Protein 3QH6 (pdb70)

CATH classification: 3.10.129.150

Structure (mmCIF, N/CA/C/O backbone):
data_3QH6
#
_entry.id   3QH6
#
_cell.length_a   51.160
_cell.length_b   64.045
_cell.length_c   46.258
_cell.angle_alpha   90.000
_cell.angle_beta   90.000
_cell.angle_gamma   90.000
#
_symmetry.space_group_name_H-M   'P 21 21 2'
#
loop_
_entity.id
_entity.type
_entity.pdbx_description
1 polymer CT296
2 non-polymer 'TETRAETHYLENE GLYCOL'
3 water water
#
loop_
_atom_site.group_PDB
_atom_site.id
_atom_site.type_symbol
_atom_site.label_atom_id
_atom_site.label_alt_id
_atom_site.label_comp_id
_atom_site.label_asym_id
_atom_site.label_entity_id
_atom_site.label_seq_id
_atom_site.pdbx_PDB_ins_code
_atom_site.Cartn_x
_atom_site.Cartn_y
_atom_site.Cartn_z
_atom_site.occupancy
_atom_site.B_iso_or_equiv
_atom_site.auth_seq_id
_atom_site.auth_comp_id
_atom_site.auth_asym_id
_atom_site.auth_atom_id
_atom_site.pdbx_PDB_model_num
ATOM 1 N N . SER A 1 1 ? -11.253 32.107 3.978 1.00 35.06 -1 SER A N 1
ATOM 2 C CA . SER A 1 1 ? -10.559 31.738 2.700 1.00 28.79 -1 SER A CA 1
ATOM 3 C C . SER A 1 1 ? -9.044 31.688 2.846 1.00 25.85 -1 SER A C 1
ATOM 4 O O . SER A 1 1 ? -8.464 32.209 3.799 1.00 22.08 -1 SER A O 1
ATOM 7 N N . ARG A 1 2 ? -8.400 31.053 1.876 1.00 23.80 0 ARG A N 1
ATOM 8 C CA . ARG A 1 2 ? -6.946 31.010 1.821 1.00 21.08 0 ARG A CA 1
ATOM 9 C C . ARG A 1 2 ? -6.524 31.392 0.424 1.00 23.94 0 ARG A C 1
ATOM 10 O O . ARG A 1 2 ? -7.034 30.826 -0.525 1.00 21.38 0 ARG A O 1
ATOM 18 N N . MET A 1 3 ? -5.592 32.334 0.270 1.00 18.11 1 MET A N 1
ATOM 19 C CA . MET A 1 3 ? -4.988 32.560 -1.055 1.00 20.93 1 MET A CA 1
ATOM 20 C C . MET A 1 3 ? -4.372 31.298 -1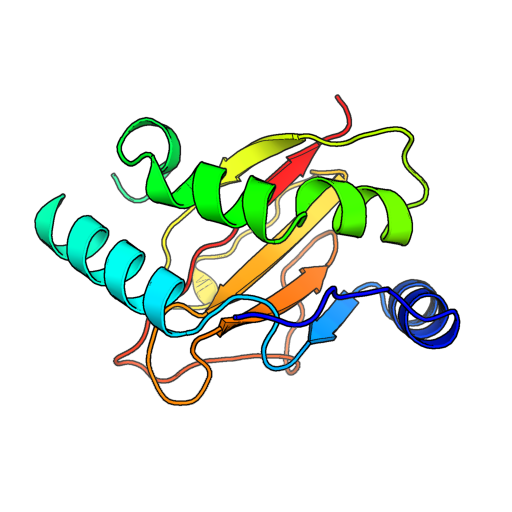.681 1.00 21.26 1 MET A C 1
ATOM 21 O O . MET A 1 3 ? -3.821 30.473 -0.963 1.00 18.63 1 MET A O 1
ATOM 26 N N . ARG A 1 4 ? -4.377 31.187 -3.014 1.00 16.27 2 ARG A N 1
ATOM 27 C CA . ARG A 1 4 ? -3.555 30.122 -3.663 1.00 18.88 2 ARG A CA 1
ATOM 28 C C . ARG A 1 4 ? -2.073 30.417 -3.458 1.00 24.59 2 ARG A C 1
ATOM 29 O O . ARG A 1 4 ? -1.660 31.564 -3.566 1.00 27.45 2 ARG A O 1
ATOM 32 N N . ALA A 1 5 ? -1.283 29.366 -3.202 1.00 18.62 3 ALA A N 1
ATOM 33 C CA . ALA A 1 5 ? 0.161 29.484 -2.979 1.00 19.42 3 ALA A CA 1
ATOM 34 C C . ALA A 1 5 ? 0.907 29.003 -4.238 1.00 25.54 3 ALA A C 1
ATOM 35 O O . ALA A 1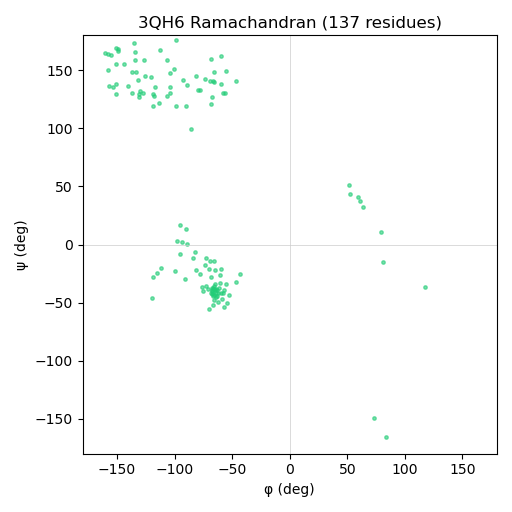 5 ? 0.564 27.979 -4.832 1.00 25.98 3 ALA A O 1
ATOM 37 N N . VAL A 1 6 ? 1.915 29.750 -4.658 1.00 20.26 4 VAL A N 1
ATOM 38 C CA . VAL A 1 6 ? 2.645 29.421 -5.876 1.00 22.59 4 VAL A CA 1
ATOM 39 C C . VAL A 1 6 ? 4.141 29.594 -5.633 1.00 22.61 4 VAL A C 1
ATOM 40 O O . VAL A 1 6 ? 4.560 30.604 -5.089 1.00 19.21 4 VAL A O 1
ATOM 44 N N . LEU A 1 7 ? 4.938 28.590 -5.984 1.00 16.94 5 LEU A N 1
ATOM 45 C CA . LEU A 1 7 ? 6.397 28.719 -5.883 1.00 17.16 5 LEU A CA 1
ATOM 46 C C . LEU A 1 7 ? 6.947 29.760 -6.844 1.00 20.17 5 LEU A C 1
ATOM 47 O O . LEU A 1 7 ? 6.510 29.849 -7.982 1.00 23.84 5 LEU A O 1
ATOM 52 N N . HIS A 1 8 ? 7.924 30.537 -6.387 1.00 21.06 6 HIS A N 1
ATOM 53 C CA . HIS A 1 8 ? 8.612 31.486 -7.258 1.00 21.35 6 HIS A CA 1
ATOM 54 C C . HIS A 1 8 ? 9.964 30.854 -7.668 1.00 22.40 6 HIS A C 1
ATOM 55 O O . HIS A 1 8 ? 10.557 30.062 -6.924 1.00 22.48 6 HIS A O 1
ATOM 62 N N . LEU A 1 9 ? 10.455 31.216 -8.848 1.00 19.61 7 LEU A N 1
ATOM 63 C CA . LEU A 1 9 ? 11.786 30.785 -9.295 1.00 21.00 7 LEU A CA 1
ATOM 64 C C . LEU A 1 9 ? 12.869 30.951 -8.215 1.00 21.94 7 LEU A C 1
ATOM 65 O O . LEU A 1 9 ? 13.805 30.137 -8.100 1.00 21.58 7 LEU A O 1
ATOM 70 N N . GLU A 1 10 ? 12.744 31.957 -7.363 1.00 19.49 8 GLU A N 1
ATOM 71 C CA . GLU A 1 10 ? 13.797 32.160 -6.362 1.00 17.84 8 GLU A CA 1
ATOM 72 C C . GLU A 1 10 ? 13.691 31.188 -5.205 1.00 18.07 8 GLU A C 1
ATOM 73 O O . GLU A 1 10 ? 14.695 30.916 -4.516 1.00 17.50 8 GLU A O 1
ATOM 79 N N . HIS A 1 11 ? 12.475 30.679 -4.961 1.00 20.34 9 HIS A N 1
ATOM 80 C CA . HIS A 1 11 ? 12.300 29.593 -4.008 1.00 18.45 9 HIS A CA 1
ATOM 81 C C . HIS A 1 11 ? 12.983 28.329 -4.565 1.00 21.78 9 HIS A C 1
ATOM 82 O O . HIS A 1 11 ? 13.699 27.616 -3.849 1.00 17.57 9 HIS A O 1
ATOM 89 N N . LYS A 1 12 ? 12.785 28.060 -5.850 1.00 13.79 10 LYS A N 1
ATOM 90 C CA . LYS A 1 12 ? 13.459 26.909 -6.473 1.00 19.37 10 LYS A CA 1
ATOM 91 C C . LYS A 1 12 ? 14.967 27.052 -6.367 1.00 20.84 10 LYS A C 1
ATOM 92 O O . LYS A 1 12 ? 15.704 26.082 -6.056 1.00 19.95 10 LYS A O 1
ATOM 98 N N . ARG A 1 13 ? 15.466 28.263 -6.601 1.00 19.79 11 ARG A N 1
ATOM 99 C CA . ARG A 1 13 ? 16.906 28.492 -6.595 1.00 18.19 11 ARG A CA 1
ATOM 100 C C . ARG A 1 13 ? 17.464 28.318 -5.217 1.00 19.84 11 ARG A C 1
ATOM 101 O O . ARG A 1 13 ? 18.547 27.788 -5.072 1.00 22.15 11 ARG A O 1
ATOM 109 N N . TYR A 1 14 ? 16.723 28.741 -4.194 1.00 18.21 12 TYR A N 1
ATOM 110 C CA . TYR A 1 14 ? 17.204 28.569 -2.821 1.00 18.27 12 TYR A CA 1
ATOM 111 C C . TYR A 1 14 ? 17.307 27.061 -2.510 1.00 20.67 12 TYR A C 1
ATOM 112 O O . TYR A 1 14 ? 18.307 26.599 -1.959 1.00 21.01 12 TYR A O 1
ATOM 121 N N . PHE A 1 15 ? 16.277 26.302 -2.889 1.00 20.52 13 PHE A N 1
ATOM 122 C CA . PHE A 1 15 ? 16.259 24.858 -2.612 1.00 15.73 13 PHE A CA 1
ATOM 123 C C . PHE A 1 15 ? 17.393 24.149 -3.383 1.00 24.00 13 PHE A C 1
ATOM 124 O O . PHE A 1 15 ? 18.076 23.222 -2.868 1.00 18.23 13 PHE A O 1
ATOM 132 N N . GLN A 1 16 ? 17.622 24.591 -4.618 1.00 21.25 14 GLN A N 1
ATOM 133 C CA . GLN A 1 16 ? 18.713 24.035 -5.433 1.00 26.15 14 GLN A CA 1
ATOM 134 C C . GLN A 1 16 ? 20.080 24.299 -4.813 1.00 24.95 14 GLN A C 1
ATOM 135 O O . GLN A 1 16 ? 20.990 23.456 -4.843 1.00 23.00 14 GLN A O 1
ATOM 141 N N . ASN A 1 17 ? 20.233 25.493 -4.251 1.00 24.26 15 ASN A N 1
ATOM 142 C CA . ASN A 1 17 ? 21.512 25.911 -3.731 1.00 23.59 15 ASN A CA 1
ATOM 143 C C . ASN A 1 17 ? 21.837 25.260 -2.399 1.00 22.03 15 ASN A C 1
ATOM 144 O O . ASN A 1 17 ? 22.985 24.888 -2.158 1.00 26.42 15 ASN A O 1
ATOM 149 N N . HIS A 1 18 ? 20.826 25.075 -1.558 1.00 20.07 16 HIS A N 1
ATOM 150 C CA . HIS A 1 18 ? 21.009 24.642 -0.168 1.00 23.68 16 HIS A CA 1
ATOM 151 C C . HIS A 1 18 ? 20.500 23.242 0.139 1.00 22.68 16 HIS A C 1
ATOM 152 O O . HIS A 1 18 ? 20.934 22.638 1.124 1.00 25.37 16 HIS A O 1
ATOM 159 N N . GLY A 1 19 ? 19.604 22.717 -0.692 1.00 18.92 17 GLY A N 1
ATOM 160 C CA . GLY A 1 19 ? 18.933 21.443 -0.410 1.00 17.42 17 GLY A CA 1
ATOM 161 C C . GLY A 1 19 ? 17.770 21.471 0.589 1.00 21.24 17 GLY A C 1
ATOM 162 O O . GLY A 1 19 ? 17.279 20.441 1.017 1.00 23.66 17 GLY A O 1
ATOM 163 N N . HIS A 1 20 ? 17.306 22.667 0.966 1.00 15.73 18 HIS A N 1
ATOM 164 C CA . HIS A 1 20 ? 16.142 22.764 1.798 1.00 12.30 18 HIS A CA 1
ATOM 165 C C . HIS A 1 20 ? 15.599 24.166 1.567 1.00 10.68 18 HIS A C 1
ATOM 166 O O . HIS A 1 20 ? 16.315 25.038 1.048 1.00 18.16 18 HIS A O 1
ATOM 173 N N . ILE A 1 21 ? 14.372 24.362 1.972 1.00 13.91 19 ILE A N 1
ATOM 174 C CA . ILE A 1 21 ? 13.813 25.728 2.026 1.00 15.21 19 ILE A CA 1
ATOM 175 C C . ILE A 1 21 ? 12.728 25.758 3.082 1.00 18.32 19 ILE A C 1
ATOM 176 O O . ILE A 1 21 ? 11.873 24.854 3.162 1.00 20.76 19 ILE A O 1
ATOM 181 N N . LEU A 1 22 ? 12.748 26.806 3.896 1.00 19.61 20 LEU A N 1
ATOM 182 C CA . LEU A 1 22 ? 11.793 26.979 4.989 1.00 16.62 20 LEU A CA 1
ATOM 183 C C . LEU A 1 22 ? 10.746 28.010 4.622 1.00 17.54 20 LEU A C 1
ATOM 184 O O . LEU A 1 22 ? 11.112 29.109 4.203 1.00 23.18 20 LEU A O 1
ATOM 189 N N . PHE A 1 23 ? 9.459 27.686 4.795 1.00 18.90 21 PHE A N 1
ATOM 190 C CA . PHE A 1 23 ? 8.358 28.632 4.492 1.00 17.34 21 PHE A CA 1
ATOM 191 C C . PHE A 1 23 ? 7.551 28.952 5.723 1.00 28.56 21 PHE A C 1
ATOM 192 O O . PHE A 1 23 ? 7.056 28.044 6.399 1.00 22.92 21 PHE A O 1
ATOM 200 N N . GLU A 1 24 ? 7.354 30.242 5.983 1.00 20.55 22 GLU A N 1
ATOM 201 C CA . GLU A 1 24 ? 6.367 30.670 6.959 1.00 24.38 22 GLU A CA 1
ATOM 202 C C . GLU A 1 24 ? 4.971 30.487 6.381 1.00 29.15 22 GLU A C 1
ATOM 203 O O . GLU A 1 24 ? 4.752 30.746 5.200 1.00 30.22 22 GLU A O 1
ATOM 209 N N . GLY A 1 25 ? 4.035 30.070 7.224 1.00 27.24 23 GLY A N 1
ATOM 210 C CA . GLY A 1 25 ? 2.632 29.941 6.836 1.00 34.58 23 GLY A CA 1
ATOM 211 C C . GLY A 1 25 ? 2.375 28.980 5.682 1.00 27.49 23 GLY A C 1
ATOM 212 O O . GLY A 1 25 ? 1.559 29.246 4.802 1.00 28.99 23 GLY A O 1
ATOM 213 N N . LEU A 1 26 ? 3.071 27.853 5.679 1.00 25.66 24 LEU A N 1
ATOM 214 C CA . LEU A 1 26 ? 2.918 26.865 4.616 1.00 31.18 24 LEU A CA 1
ATOM 215 C C . LEU A 1 26 ? 1.527 26.228 4.661 1.00 38.05 24 LEU A C 1
ATOM 216 O O . LEU A 1 26 ? 0.894 26.032 3.628 1.00 41.01 24 LEU A O 1
ATOM 221 N N . ALA A 1 27 ? 1.064 25.913 5.869 1.00 25.76 25 ALA A N 1
ATOM 222 C CA . ALA A 1 27 ? -0.207 25.235 6.078 1.00 20.64 25 ALA A CA 1
ATOM 223 C C . ALA A 1 27 ? -1.046 26.064 7.056 1.00 28.59 25 ALA A C 1
ATOM 224 O O . ALA A 1 27 ? -0.476 26.678 7.959 1.00 29.61 25 ALA A O 1
ATOM 226 N N . PRO A 1 28 ? -2.389 26.086 6.876 1.00 28.43 26 PRO A N 1
ATOM 227 C CA . PRO A 1 28 ? -3.267 26.872 7.751 1.00 37.95 26 PRO A CA 1
ATOM 228 C C . PRO A 1 28 ? -3.080 26.470 9.198 1.00 36.64 26 PRO A C 1
ATOM 229 O O . PRO A 1 28 ? -3.112 25.287 9.518 1.00 31.61 26 PRO A O 1
ATOM 233 N N . VAL A 1 29 ? -2.893 27.452 10.063 1.00 37.39 27 VAL A N 1
ATOM 234 C CA . VAL A 1 29 ? -2.605 27.182 11.465 1.00 37.31 27 VAL A CA 1
ATOM 235 C C . VAL A 1 29 ? -3.717 26.402 12.167 1.00 39.63 27 VAL A C 1
ATOM 236 O O . VAL A 1 29 ? -3.438 25.604 13.058 1.00 43.60 27 VAL A O 1
ATOM 240 N N . SER A 1 30 ? -4.975 26.624 11.767 1.00 40.76 28 SER A N 1
ATOM 241 C CA . SER A 1 30 ? -6.119 25.950 12.385 1.00 34.95 28 SER A CA 1
ATOM 242 C C . SER A 1 30 ? -6.186 24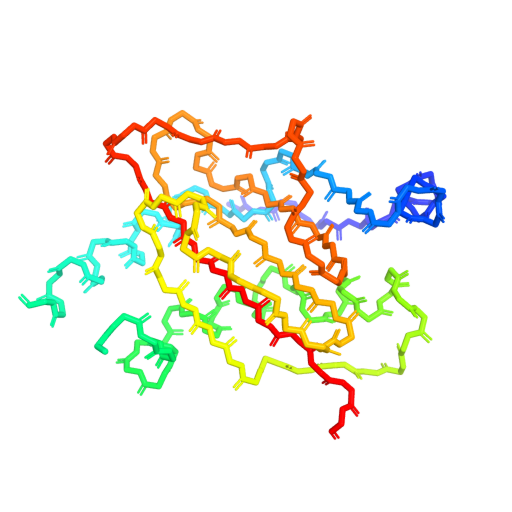.471 12.022 1.00 37.56 28 SER A C 1
ATOM 243 O O . SER A 1 30 ? -6.541 23.636 12.847 1.00 35.31 28 SER A O 1
ATOM 246 N N . ASP A 1 31 ? -5.849 24.147 10.780 1.00 39.56 29 ASP A N 1
ATOM 247 C CA . ASP A 1 31 ? -5.719 22.753 10.376 1.00 31.87 29 ASP A CA 1
ATOM 248 C C . ASP A 1 31 ? -4.589 22.043 11.127 1.00 28.03 29 ASP A C 1
ATOM 249 O O . ASP A 1 31 ? -4.728 20.873 11.474 1.00 28.42 29 ASP A O 1
ATOM 254 N N . CYS A 1 32 ? -3.482 22.733 11.371 1.00 22.78 30 CYS A N 1
ATOM 255 C CA . CYS A 1 32 ? -2.392 22.107 12.140 1.00 32.15 30 CYS A CA 1
ATOM 256 C C . CYS A 1 32 ? -2.763 21.802 13.593 1.00 32.80 30 CYS A C 1
ATOM 257 O O . CYS A 1 32 ? -2.513 20.704 14.068 1.00 26.79 30 CYS A O 1
ATOM 260 N N . LYS A 1 33 ? -3.345 22.765 14.302 1.00 33.68 31 LYS A N 1
ATOM 261 C CA . LYS A 1 33 ? -3.780 22.544 15.691 1.00 35.87 31 LYS A CA 1
ATOM 262 C C . LYS A 1 33 ? -4.852 21.455 15.824 1.00 29.31 31 LYS A C 1
ATOM 263 O O . LYS A 1 33 ? -4.855 20.695 16.797 1.00 38.16 31 LYS A O 1
ATOM 269 N N . GLN A 1 34 ? -5.776 21.390 14.868 1.00 30.78 32 GLN A N 1
ATOM 270 C CA . GLN A 1 34 ? -6.800 20.356 14.887 1.00 37.33 32 GLN A CA 1
ATOM 271 C C . GLN A 1 34 ? -6.150 18.977 14.777 1.00 33.25 32 GLN A C 1
ATOM 272 O O . GLN A 1 34 ? -6.435 18.095 15.570 1.00 37.62 32 GLN A O 1
ATOM 274 N N . LEU A 1 35 ? -5.258 18.801 13.805 1.00 38.76 33 LEU A N 1
ATOM 275 C CA . LEU A 1 35 ? -4.480 17.560 13.676 1.00 27.98 33 LEU A CA 1
ATOM 276 C C . LEU A 1 35 ? -3.734 17.210 14.980 1.00 30.26 33 LEU A C 1
ATOM 277 O O . LEU A 1 35 ? -3.820 16.093 15.471 1.00 29.65 33 LEU A O 1
ATOM 282 N N . GLU A 1 36 ? -3.008 18.171 15.544 1.00 28.09 34 GLU A N 1
ATOM 283 C CA . GLU A 1 36 ? -2.298 17.930 16.783 1.00 25.75 34 GLU A CA 1
ATOM 284 C C . GLU A 1 36 ? -3.229 17.468 17.929 1.00 35.85 34 GLU A C 1
ATOM 285 O O . GLU A 1 36 ? -2.853 16.602 18.737 1.00 32.41 34 GLU A O 1
ATOM 291 N N . ALA A 1 37 ? -4.422 18.045 18.012 1.00 38.16 35 ALA A N 1
ATOM 292 C CA . ALA A 1 37 ? -5.351 17.687 19.085 1.00 38.82 35 ALA A CA 1
ATOM 293 C C . ALA A 1 37 ? -5.834 16.249 18.900 1.00 32.82 35 ALA A C 1
ATOM 294 O O . ALA A 1 37 ? -5.938 15.502 19.864 1.00 30.34 35 ALA A O 1
ATOM 296 N N . GLU A 1 38 ? -6.085 15.846 17.657 1.00 33.85 36 GLU A N 1
ATOM 297 C CA . GLU A 1 38 ? -6.463 14.465 17.363 1.00 36.00 36 GLU A CA 1
ATOM 298 C C . GLU A 1 38 ? -5.330 13.489 17.644 1.00 39.86 36 GLU A C 1
ATOM 299 O O . GLU A 1 38 ? -5.580 12.375 18.108 1.00 33.11 36 GLU A O 1
ATOM 305 N N . LEU A 1 39 ? -4.087 13.886 17.356 1.00 31.34 37 LEU A N 1
ATOM 306 C CA . LEU A 1 39 ? -2.946 13.028 17.654 1.00 31.67 37 LEU A CA 1
ATOM 307 C C . LEU A 1 39 ? -2.806 12.857 19.173 1.00 28.85 37 LEU A C 1
ATOM 308 O O . LEU A 1 39 ? -2.477 11.778 19.648 1.00 30.12 37 LEU A O 1
ATOM 313 N N . LYS A 1 40 ? -3.047 13.909 19.943 1.00 29.90 38 LYS A N 1
ATOM 314 C CA . LYS A 1 40 ? -2.916 13.771 21.389 1.00 36.10 38 LYS A CA 1
ATOM 315 C C . LYS A 1 40 ? -3.980 12.799 21.923 1.00 39.40 38 LYS A C 1
ATOM 316 O O . LYS A 1 40 ? -3.702 12.007 22.819 1.00 42.36 38 LYS A O 1
ATOM 322 N N . LEU A 1 41 ? -5.169 12.820 21.329 1.00 43.27 39 LEU A N 1
ATOM 323 C CA . LEU A 1 41 ? -6.249 11.893 21.720 1.00 53.79 39 LEU A CA 1
ATOM 324 C C . LEU A 1 41 ? -5.899 10.453 21.372 1.00 54.09 39 LEU A C 1
ATOM 325 O O . LEU A 1 41 ? -5.989 9.555 22.210 1.00 50.52 39 LEU A O 1
ATOM 330 N N . PHE A 1 42 ? -5.521 10.249 20.114 1.00 45.34 40 PHE A N 1
ATOM 331 C CA . PHE A 1 42 ? -5.071 8.952 19.616 1.00 47.57 40 PHE A CA 1
ATOM 332 C C . PHE A 1 42 ? -4.112 8.246 20.590 1.00 58.81 40 PHE A C 1
ATOM 333 O O . PHE A 1 42 ? -4.028 7.021 20.590 1.00 68.75 40 PHE A O 1
ATOM 341 N N . LEU A 1 43 ? -3.407 9.000 21.430 1.00 65.81 41 LEU A N 1
ATOM 342 C CA . LEU A 1 43 ? -2.600 8.380 22.478 1.00 71.00 41 LEU A CA 1
ATOM 343 C C . LEU A 1 43 ? -3.472 7.722 23.541 1.00 77.19 41 LEU A C 1
ATOM 344 O O . LEU A 1 43 ? -3.715 8.296 24.599 1.00 84.36 41 LEU A O 1
ATOM 349 N N . TRP A 1 57 ? 3.982 3.778 17.169 1.00 33.03 55 TRP A N 1
ATOM 350 C CA . TRP A 1 57 ? 2.739 4.404 17.637 1.00 50.69 55 TRP A CA 1
ATOM 351 C C . TRP A 1 57 ? 2.611 5.841 17.136 1.00 48.46 55 TRP A C 1
ATOM 352 O O . TRP A 1 57 ? 1.508 6.313 16.813 1.00 42.84 55 TRP A O 1
ATOM 354 N N . ARG A 1 58 ? 3.749 6.532 17.079 1.00 32.04 56 ARG A N 1
ATOM 355 C CA . ARG A 1 58 ? 3.836 7.858 16.473 1.00 33.56 56 ARG A CA 1
ATOM 356 C C . ARG A 1 58 ? 4.258 7.777 14.998 1.00 33.30 56 ARG A C 1
ATOM 357 O O . ARG A 1 58 ? 4.416 8.795 14.344 1.00 30.81 56 ARG A O 1
ATOM 365 N N . GLU A 1 59 ? 4.439 6.562 14.486 1.00 25.60 57 GLU A N 1
ATOM 366 C CA . GLU A 1 59 ? 4.803 6.343 13.084 1.00 27.96 57 GLU A CA 1
ATOM 367 C C . GLU A 1 59 ? 3.572 6.140 12.187 1.00 25.90 57 GLU A C 1
ATOM 368 O O . GLU A 1 59 ? 2.609 5.486 12.573 1.00 25.51 57 GLU A O 1
ATOM 374 N N . ASN A 1 60 ? 3.628 6.700 10.984 1.00 22.01 58 ASN A N 1
ATOM 375 C CA . ASN A 1 60 ? 2.580 6.542 9.983 1.00 26.33 58 ASN A CA 1
ATOM 376 C C . ASN A 1 60 ? 1.214 6.875 10.554 1.00 30.41 58 ASN A C 1
ATOM 377 O O . ASN A 1 60 ? 0.257 6.102 10.438 1.00 27.03 58 ASN A O 1
ATOM 382 N N . VAL A 1 61 ? 1.114 8.041 11.173 1.00 22.09 59 VAL A N 1
ATOM 383 C CA . VAL A 1 61 ? -0.182 8.453 11.729 1.00 24.88 59 VAL A CA 1
ATOM 384 C C . VAL A 1 61 ? -1.221 8.784 10.641 1.00 29.21 59 VAL A C 1
ATOM 385 O O . VAL A 1 61 ? -2.409 8.852 10.935 1.00 24.71 59 VAL A O 1
ATOM 389 N N . HIS A 1 62 ? -0.797 8.947 9.385 1.00 26.45 60 HIS A N 1
ATOM 390 C CA . HIS A 1 62 ? -1.774 9.121 8.315 1.00 22.24 60 HIS A CA 1
ATOM 391 C C . HIS A 1 62 ? -2.640 7.884 8.126 1.00 26.42 60 HIS A C 1
ATOM 392 O O . HIS A 1 62 ? -3.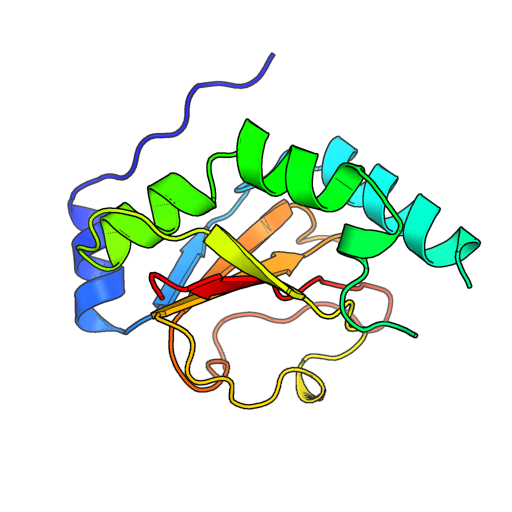736 7.981 7.568 1.00 27.88 60 HIS A O 1
ATOM 399 N N . ARG A 1 63 ? -2.176 6.713 8.562 1.00 21.17 61 ARG A N 1
ATOM 400 C CA . ARG A 1 63 ? -3.025 5.515 8.440 1.00 19.23 61 ARG A CA 1
ATOM 401 C C . ARG A 1 63 ? -4.181 5.553 9.450 1.00 28.30 61 ARG A C 1
ATOM 402 O O . ARG A 1 63 ? -5.133 4.765 9.371 1.00 31.47 61 ARG A O 1
ATOM 410 N N . THR A 1 64 ? -4.111 6.482 10.399 1.00 25.32 62 THR A N 1
ATOM 411 C CA . THR A 1 64 ? -5.117 6.500 11.465 1.00 26.73 62 THR A CA 1
ATOM 412 C C . THR A 1 64 ? -5.991 7.732 11.476 1.00 29.02 62 THR A C 1
ATOM 413 O O . THR A 1 64 ? -7.121 7.693 11.983 1.00 26.96 62 THR A O 1
ATOM 417 N N . LEU A 1 65 ? -5.488 8.822 10.919 1.00 25.05 63 LEU A N 1
ATOM 418 C CA . LEU A 1 65 ? -6.220 10.098 10.926 1.00 28.57 63 LEU A CA 1
ATOM 419 C C . LEU A 1 65 ? -6.262 10.694 9.522 1.00 27.94 63 LEU A C 1
ATOM 420 O O . LEU A 1 65 ? -5.212 10.841 8.890 1.00 26.67 63 LEU A O 1
ATOM 425 N N . PRO A 1 66 ? -7.453 11.126 9.055 1.00 19.71 64 PRO A N 1
ATOM 426 C CA . PRO A 1 66 ? -7.544 11.627 7.688 1.00 25.03 64 PRO A CA 1
ATOM 427 C C . PRO A 1 66 ? -6.897 13.006 7.549 1.00 24.84 64 PRO A C 1
ATOM 428 O O . PRO A 1 66 ? -6.561 13.409 6.432 1.00 22.30 64 PRO A O 1
ATOM 432 N N . GLY A 1 67 ? -6.684 13.695 8.668 1.00 22.16 65 GLY A N 1
ATOM 433 C CA . GLY A 1 67 ? -6.145 15.048 8.647 1.00 25.97 65 GLY A CA 1
ATOM 434 C C . GLY A 1 67 ? -4.763 15.150 8.017 1.00 21.32 65 GLY A C 1
ATOM 435 O O . GLY A 1 67 ? -4.419 16.206 7.489 1.00 21.36 65 GLY A O 1
ATOM 436 N N . VAL A 1 68 ? -3.982 14.072 8.042 1.00 22.40 66 VAL A N 1
ATOM 437 C CA . VAL A 1 68 ? -2.643 14.145 7.472 1.00 30.80 66 VAL A CA 1
ATOM 438 C C . VAL A 1 68 ? -2.739 14.251 5.975 1.00 24.70 66 VAL A C 1
ATOM 439 O O . VAL A 1 68 ? -2.215 15.173 5.401 1.00 19.96 66 VAL A O 1
ATOM 443 N N . GLN A 1 69 ? -3.423 13.316 5.320 1.00 20.93 67 GLN A N 1
ATOM 444 C CA . GLN A 1 69 ? -3.457 13.397 3.869 1.00 20.09 67 GLN A CA 1
ATOM 445 C C . GLN A 1 69 ? -4.259 14.608 3.468 1.00 18.44 67 GLN A C 1
ATOM 446 O O . GLN A 1 69 ? -4.077 15.113 2.398 1.00 19.53 67 GLN A O 1
ATOM 452 N N . MET A 1 70 ? -5.209 15.031 4.291 1.00 16.61 68 MET A N 1
ATOM 453 C CA . MET A 1 70 ? -6.019 16.211 3.922 1.00 17.02 68 MET A CA 1
ATOM 454 C C . MET A 1 70 ? -5.144 17.453 3.851 1.00 22.87 68 MET A C 1
ATOM 455 O O . MET A 1 70 ? -5.274 18.254 2.936 1.00 24.39 68 MET A O 1
ATOM 460 N N . ILE A 1 71 ? -4.231 17.590 4.804 1.00 23.11 69 ILE A N 1
ATOM 461 C CA . ILE A 1 71 ? -3.283 18.708 4.758 1.00 15.08 69 ILE A CA 1
ATOM 462 C C . ILE A 1 71 ? -2.359 18.559 3.554 1.00 16.43 69 ILE A C 1
ATOM 463 O O . ILE A 1 71 ? -2.092 19.518 2.844 1.00 18.87 69 ILE A O 1
ATOM 468 N N . VAL A 1 72 ? -1.872 17.346 3.320 1.00 16.30 70 VAL A N 1
ATOM 469 C CA . VAL A 1 72 ? -0.933 17.126 2.205 1.00 17.04 70 VAL A CA 1
ATOM 470 C C . VAL A 1 72 ? -1.618 17.544 0.909 1.00 20.17 70 VAL A C 1
ATOM 471 O O . VAL A 1 72 ? -1.064 18.285 0.089 1.00 18.01 70 VAL A O 1
ATOM 475 N N . LYS A 1 73 ? -2.852 17.090 0.737 1.00 18.16 71 LYS A N 1
ATOM 476 C CA . LYS A 1 73 ? -3.572 17.325 -0.516 1.00 17.25 71 LYS A CA 1
ATOM 477 C C . LYS A 1 73 ? -4.098 18.760 -0.663 1.00 20.81 71 LYS A C 1
ATOM 478 O O . LYS A 1 73 ? -4.086 19.315 -1.752 1.00 17.63 71 LYS A O 1
ATOM 484 N N . ARG A 1 74 ? -4.610 19.331 0.410 1.00 17.55 72 ARG A N 1
ATOM 485 C CA . ARG A 1 74 ? -5.246 20.640 0.295 1.00 16.62 72 ARG A CA 1
ATOM 486 C C . ARG A 1 74 ? -4.219 21.749 0.309 1.00 23.16 72 ARG A C 1
ATOM 487 O O . ARG A 1 74 ? -4.499 22.854 -0.154 1.00 20.51 72 ARG A O 1
ATOM 495 N N . VAL A 1 75 ? -3.037 21.472 0.843 1.00 15.31 73 VAL A N 1
ATOM 496 C CA . VAL A 1 75 ? -1.952 22.465 0.774 1.00 21.57 73 VAL A CA 1
ATOM 497 C C . VAL A 1 75 ? -1.059 22.162 -0.441 1.00 27.39 73 VAL A C 1
ATOM 498 O O . VAL A 1 75 ? -0.208 22.958 -0.795 1.00 25.09 73 VAL A O 1
ATOM 502 N N . ARG A 1 76 ? -1.301 21.020 -1.094 1.00 16.36 74 ARG A N 1
ATOM 503 C CA . ARG A 1 76 ? -0.555 20.596 -2.298 1.00 22.92 74 ARG A CA 1
ATOM 504 C C . ARG A 1 76 ? 0.927 20.349 -2.025 1.00 26.91 74 ARG A C 1
ATOM 505 O O . ARG A 1 76 ? 1.773 20.551 -2.906 1.00 19.11 74 ARG A O 1
ATOM 513 N N . LEU A 1 77 ? 1.233 19.894 -0.815 1.00 19.43 75 LEU A N 1
ATOM 514 C CA . LEU A 1 77 ? 2.597 19.542 -0.443 1.00 15.83 75 LEU A CA 1
ATOM 515 C C . LEU A 1 77 ? 3.215 18.513 -1.385 1.00 21.21 75 LEU A C 1
ATOM 516 O O . LEU A 1 77 ? 4.414 18.564 -1.633 1.00 23.08 75 LEU A O 1
ATOM 521 N N . ASP A 1 78 ? 2.422 17.578 -1.912 1.00 17.16 76 ASP A N 1
ATOM 522 C CA . ASP A 1 78 ? 2.956 16.605 -2.878 1.00 23.24 76 ASP A CA 1
ATOM 523 C C . ASP A 1 78 ? 3.364 17.258 -4.195 1.00 29.16 76 ASP A C 1
ATOM 524 O O . ASP A 1 78 ? 4.412 16.919 -4.766 1.00 22.85 76 ASP A O 1
ATOM 529 N N . HIS A 1 79 ? 2.548 18.191 -4.678 1.00 20.08 77 HIS A N 1
ATOM 530 C CA . HIS A 1 79 ? 2.854 18.861 -5.933 1.00 19.42 77 HIS A CA 1
ATOM 531 C C . HIS A 1 79 ? 4.015 19.840 -5.732 1.00 21.43 77 HIS A C 1
ATOM 532 O O . HIS A 1 79 ? 4.867 19.970 -6.598 1.00 20.39 77 HIS A O 1
ATOM 539 N N . LEU A 1 80 ? 4.081 20.488 -4.572 1.00 17.14 78 LEU A N 1
ATOM 540 C CA . LEU A 1 80 ? 5.179 21.430 -4.296 1.00 15.49 78 LEU A CA 1
ATOM 541 C C . LEU A 1 80 ? 6.515 20.713 -4.157 1.00 20.92 78 LEU A C 1
ATOM 542 O O . LEU A 1 80 ? 7.546 21.168 -4.678 1.00 21.78 78 LEU A O 1
ATOM 547 N N . ALA A 1 81 ? 6.495 19.577 -3.473 1.00 14.83 79 ALA A N 1
ATOM 548 C CA . ALA A 1 81 ? 7.708 18.746 -3.337 1.00 18.94 79 ALA A CA 1
ATOM 549 C C . ALA A 1 81 ? 8.194 18.249 -4.700 1.00 27.24 79 ALA A C 1
ATOM 550 O O . ALA A 1 81 ? 9.399 18.255 -4.987 1.00 21.43 79 ALA A O 1
ATOM 552 N N . ALA A 1 82 ? 7.269 17.838 -5.562 1.00 21.14 80 ALA A N 1
ATOM 553 C CA . ALA A 1 82 ? 7.665 17.311 -6.861 1.00 21.07 80 ALA A CA 1
ATOM 554 C C . ALA A 1 82 ? 8.266 18.442 -7.670 1.00 23.07 80 ALA A C 1
ATOM 555 O O . ALA A 1 82 ? 9.244 18.259 -8.386 1.00 23.57 80 ALA A O 1
ATOM 557 N N . GLU A 1 83 ? 7.671 19.632 -7.564 1.00 19.44 81 GLU A N 1
ATOM 558 C CA . GLU A 1 83 ? 8.171 20.791 -8.317 1.00 23.96 81 GLU A CA 1
ATOM 559 C C . GLU A 1 83 ? 9.610 21.193 -7.916 1.00 26.72 81 GLU A C 1
ATOM 560 O O . GLU A 1 83 ? 10.456 21.464 -8.766 1.00 22.86 81 GLU A O 1
ATOM 566 N N . LEU A 1 84 ? 9.870 21.219 -6.617 1.00 16.69 82 LEU A N 1
ATOM 567 C CA . LEU A 1 84 ? 11.185 21.560 -6.077 1.00 15.60 82 LEU A CA 1
ATOM 568 C C . LEU A 1 84 ? 12.253 20.541 -6.472 1.00 23.75 82 LEU A C 1
ATOM 569 O O . LEU A 1 84 ? 13.410 20.912 -6.683 1.00 18.15 82 LEU A O 1
ATOM 574 N N . THR A 1 85 ? 11.846 19.268 -6.567 1.00 20.23 83 THR A N 1
ATOM 575 C CA . THR A 1 85 ? 12.783 18.181 -6.829 1.00 17.92 83 THR A CA 1
ATOM 576 C C . THR A 1 85 ? 12.838 17.775 -8.303 1.00 24.21 83 THR A C 1
ATOM 577 O O . THR A 1 85 ? 13.601 16.874 -8.665 1.00 19.72 83 THR A O 1
ATOM 581 N N . HIS A 1 86 ? 12.095 18.481 -9.149 1.00 22.00 84 HIS A N 1
ATOM 582 C CA . HIS A 1 86 ? 11.981 18.113 -10.577 1.00 25.29 84 HIS A CA 1
ATOM 583 C C . HIS A 1 86 ? 11.577 16.667 -10.817 1.00 31.11 84 HIS A C 1
ATOM 584 O O . HIS A 1 86 ? 12.108 16.002 -11.703 1.00 35.39 84 HIS A O 1
ATOM 591 N N . ARG A 1 87 ? 10.600 16.201 -10.048 1.00 26.63 85 ARG A N 1
ATOM 592 C CA . ARG A 1 87 ? 10.021 14.878 -10.203 1.00 21.70 85 ARG A CA 1
ATOM 593 C C . ARG A 1 87 ? 8.658 15.005 -10.869 1.00 28.08 85 ARG A C 1
ATOM 594 O O . ARG A 1 87 ? 7.979 16.010 -10.666 1.00 26.34 85 ARG A O 1
ATOM 602 N N . SER A 1 88 ? 8.266 14.007 -11.663 1.00 32.66 86 SER A N 1
ATOM 603 C CA . SER A 1 88 ? 6.940 13.976 -12.283 1.00 32.54 86 SER A CA 1
ATOM 604 C C . SER A 1 88 ? 5.892 14.063 -11.205 1.00 25.98 86 SER A C 1
ATOM 605 O O . SER A 1 88 ? 4.983 14.893 -11.256 1.00 36.29 86 SER A O 1
ATOM 608 N N . ARG A 1 89 ? 6.008 13.162 -10.244 1.00 30.74 87 ARG A N 1
ATOM 609 C CA . ARG A 1 89 ? 5.049 13.098 -9.160 1.00 22.41 87 ARG A CA 1
ATOM 610 C C . ARG A 1 89 ? 5.673 12.395 -7.978 1.00 29.87 87 ARG A C 1
ATOM 611 O O . ARG A 1 89 ? 6.560 11.565 -8.130 1.00 26.79 87 ARG A O 1
ATOM 614 N N . VAL A 1 90 ? 5.220 12.770 -6.794 1.00 24.16 88 VAL A N 1
ATOM 615 C CA . VAL A 1 90 ? 5.593 12.086 -5.582 1.00 23.70 88 VAL A CA 1
ATOM 616 C C . VAL A 1 90 ? 4.318 11.878 -4.779 1.00 25.06 88 VAL A C 1
ATOM 617 O O . VAL A 1 90 ? 3.267 12.504 -5.070 1.00 25.10 88 VAL A O 1
ATOM 621 N N . ALA A 1 91 ? 4.388 11.011 -3.775 1.00 19.73 89 ALA A N 1
ATOM 622 C CA . ALA A 1 91 ? 3.238 10.739 -2.898 1.00 21.24 89 ALA A CA 1
ATOM 623 C C . ALA A 1 91 ? 3.726 10.498 -1.486 1.00 20.46 89 ALA A C 1
ATOM 624 O O . ALA A 1 91 ? 4.855 10.104 -1.292 1.00 19.31 89 ALA A O 1
ATOM 626 N N . LEU A 1 92 ? 2.875 10.739 -0.497 1.00 19.38 90 LEU A N 1
ATOM 627 C CA . LEU A 1 92 ? 3.226 10.474 0.891 1.00 16.43 90 LEU A CA 1
ATOM 628 C C . LEU A 1 92 ? 3.373 8.973 1.105 1.00 22.97 90 LEU A C 1
ATOM 629 O O . LEU A 1 92 ? 2.454 8.225 0.786 1.00 22.45 90 LEU A O 1
ATOM 634 N N . VAL A 1 93 ? 4.513 8.530 1.649 1.00 19.99 91 VAL A N 1
ATOM 635 C CA . VAL A 1 93 ? 4.764 7.100 1.872 1.00 18.19 91 VAL A CA 1
ATOM 636 C C . VAL A 1 93 ? 4.977 6.779 3.360 1.00 17.73 91 VAL A C 1
ATOM 637 O O . VAL A 1 93 ? 4.712 5.662 3.798 1.00 19.98 91 VAL A O 1
ATOM 641 N N . ARG A 1 94 ? 5.464 7.743 4.134 1.00 15.21 92 ARG A N 1
ATOM 642 C CA . ARG A 1 94 ? 5.733 7.500 5.555 1.00 15.08 92 ARG A CA 1
ATOM 643 C C . ARG A 1 94 ? 5.564 8.796 6.301 1.00 16.43 92 ARG A C 1
ATOM 644 O O . ARG A 1 94 ? 5.719 9.866 5.710 1.00 17.05 92 ARG A O 1
ATOM 652 N N . ASP A 1 95 ? 5.267 8.731 7.597 1.00 16.63 93 ASP A N 1
ATOM 653 C CA . ASP A 1 95 ? 5.298 9.953 8.393 1.00 16.61 93 ASP A CA 1
ATOM 654 C C . ASP A 1 95 ? 5.691 9.661 9.851 1.00 19.33 93 ASP A C 1
ATOM 655 O O . ASP A 1 95 ? 5.761 8.512 10.263 1.00 19.72 93 ASP A O 1
ATOM 660 N N . LEU A 1 96 ? 5.992 10.693 10.622 1.00 19.00 94 LEU A N 1
ATOM 661 C CA . LEU A 1 96 ? 6.317 10.478 12.031 1.00 19.50 94 LEU A CA 1
ATOM 662 C C . LEU A 1 96 ? 5.917 11.725 12.782 1.00 19.06 94 LEU A C 1
ATOM 663 O O . LEU A 1 96 ? 6.300 12.831 12.408 1.00 22.01 94 LEU A O 1
ATOM 668 N N . TRP A 1 97 ? 5.162 11.562 13.852 1.00 19.47 95 TRP A N 1
ATOM 669 C CA . TRP A 1 97 ? 4.802 12.704 14.678 1.00 19.68 95 TRP A CA 1
ATOM 670 C C . TRP A 1 97 ? 5.871 12.846 15.749 1.00 23.99 95 TRP A C 1
ATOM 671 O O . TRP A 1 97 ? 6.080 11.931 16.524 1.00 27.38 95 TRP A O 1
ATOM 682 N N . VAL A 1 98 ? 6.571 13.974 15.790 1.00 26.40 96 VAL A N 1
ATOM 683 C CA . VAL A 1 98 ? 7.752 14.078 16.663 1.00 23.54 96 VAL A CA 1
ATOM 684 C C . VAL A 1 98 ? 7.584 15.215 17.678 1.00 33.53 96 VAL A C 1
ATOM 685 O O . VAL A 1 98 ? 6.977 16.251 17.376 1.00 28.34 96 VAL A O 1
ATOM 689 N N . GLN A 1 99 ? 8.108 14.996 18.881 1.00 32.00 97 GLN A N 1
ATOM 690 C CA . GLN A 1 99 ? 8.178 16.029 19.913 1.00 25.09 97 GLN A CA 1
ATOM 691 C C . GLN A 1 99 ? 9.516 16.816 19.832 1.00 35.59 97 GLN A C 1
ATOM 692 O O . GLN A 1 99 ? 9.578 17.993 20.179 1.00 42.14 97 GLN A O 1
ATOM 698 N N . LYS A 1 100 ? 10.573 16.164 19.366 1.00 34.02 98 LYS A N 1
ATOM 699 C CA . LYS A 1 100 ? 11.932 16.741 19.367 1.00 33.96 98 LYS A CA 1
ATOM 700 C C . LYS A 1 100 ? 12.594 16.526 18.005 1.00 29.72 98 LYS A C 1
ATOM 701 O O . LYS A 1 100 ? 12.355 15.502 17.356 1.00 30.41 98 LYS A O 1
ATOM 707 N N . GLN A 1 101 ? 13.461 17.441 17.578 1.00 29.87 99 GLN A N 1
ATOM 708 C CA . GLN A 1 101 ? 14.015 17.330 16.228 1.00 36.54 99 GLN A CA 1
ATOM 709 C C . GLN A 1 101 ? 14.986 16.157 16.102 1.00 36.05 99 GLN A C 1
ATOM 710 O O . GLN A 1 101 ? 15.228 15.672 14.999 1.00 31.73 99 GLN A O 1
ATOM 716 N N . GLU A 1 102 ? 15.519 15.697 17.234 1.00 26.30 100 GLU A N 1
ATOM 717 C CA . GLU A 1 102 ? 16.463 14.599 17.256 1.00 31.92 100 GLU A CA 1
ATOM 718 C C . GLU A 1 102 ? 15.807 13.299 16.805 1.00 35.08 100 GLU A C 1
ATOM 719 O O . GLU A 1 102 ? 16.488 12.309 16.502 1.00 27.50 100 GLU A O 1
ATOM 725 N N . GLU A 1 103 ? 14.477 13.306 16.761 1.00 32.84 101 GLU A N 1
ATOM 726 C CA . GLU A 1 103 ? 13.708 12.102 16.443 1.00 24.70 101 GLU A CA 1
ATOM 727 C C . GLU A 1 103 ? 13.606 11.926 14.929 1.00 26.81 101 GLU A C 1
ATOM 728 O O . GLU A 1 103 ? 13.230 10.863 14.416 1.00 23.39 101 GLU A O 1
ATOM 734 N N . ILE A 1 104 ? 13.986 12.966 14.208 1.00 21.11 102 ILE A N 1
ATOM 735 C CA . ILE A 1 104 ? 13.921 12.964 12.754 1.00 22.17 102 ILE A CA 1
ATOM 736 C C . ILE A 1 104 ? 15.192 12.348 12.223 1.00 22.67 102 ILE A C 1
ATOM 737 O O . ILE A 1 104 ? 16.231 13.017 12.154 1.00 23.26 102 ILE A O 1
ATOM 742 N N . LEU A 1 105 ? 15.141 11.078 11.848 1.00 18.50 103 LEU A N 1
ATOM 743 C CA . LEU A 1 105 ? 16.381 10.401 11.429 1.00 17.04 103 LEU A CA 1
ATOM 744 C C . LEU A 1 105 ? 16.487 10.378 9.908 1.00 24.27 103 LEU A C 1
ATOM 745 O O . LEU A 1 105 ? 15.568 10.799 9.229 1.00 21.12 103 LEU A O 1
ATOM 750 N N . PHE A 1 106 ? 17.597 9.878 9.369 1.00 22.54 104 PHE A N 1
ATOM 751 C CA . PHE A 1 106 ? 17.754 9.809 7.918 1.00 17.61 104 PHE A CA 1
ATOM 752 C C . PHE A 1 106 ? 16.666 8.959 7.234 1.00 26.44 104 PHE A C 1
ATOM 753 O O . PHE 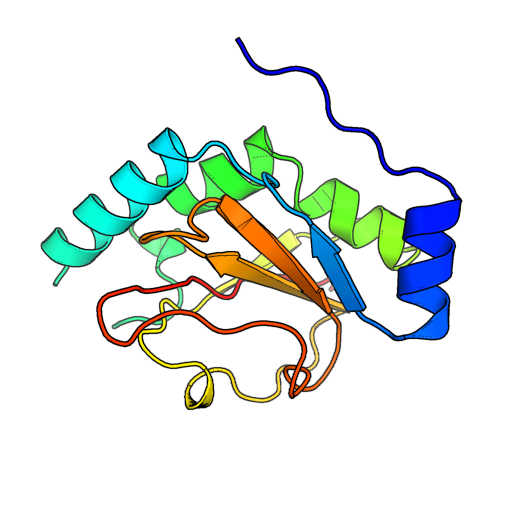A 1 106 ? 16.323 7.866 7.692 1.00 22.89 104 PHE A O 1
ATOM 761 N N . ASP A 1 107 ? 16.163 9.457 6.105 1.00 19.41 105 ASP A N 1
ATOM 762 C CA . ASP A 1 107 ? 15.250 8.711 5.247 1.00 17.36 105 ASP A CA 1
ATOM 763 C C . ASP A 1 107 ? 15.666 9.039 3.825 1.00 23.98 105 ASP A C 1
ATOM 764 O O . ASP A 1 107 ? 15.972 10.188 3.515 1.00 23.65 105 ASP A O 1
ATOM 769 N N . ASP A 1 108 ? 15.717 8.036 2.958 1.00 19.74 106 ASP A N 1
ATOM 770 C CA . ASP A 1 108 ? 16.265 8.249 1.618 1.00 21.53 106 ASP A CA 1
ATOM 771 C C . ASP A 1 108 ? 15.209 8.677 0.595 1.00 21.99 106 ASP A C 1
ATOM 772 O O . ASP A 1 108 ? 15.505 8.694 -0.617 1.00 19.39 106 ASP A O 1
ATOM 777 N N . CYS A 1 109 ? 14.015 9.076 1.058 1.00 18.84 107 CYS A N 1
ATOM 778 C CA . CYS A 1 109 ? 12.952 9.515 0.132 1.00 20.88 107 CYS A CA 1
ATOM 779 C C . CYS A 1 109 ? 13.366 10.720 -0.735 1.00 25.00 107 CYS A C 1
ATOM 780 O O . CYS A 1 109 ? 14.332 11.409 -0.433 1.00 22.28 107 CYS A O 1
ATOM 783 N N . ASP A 1 110 ? 12.640 10.966 -1.826 1.00 18.12 108 ASP A N 1
ATOM 784 C CA . ASP A 1 110 ? 12.965 12.076 -2.724 1.00 21.41 108 ASP A CA 1
ATOM 785 C C . ASP A 1 110 ? 12.947 13.408 -1.971 1.00 19.39 108 ASP A C 1
ATOM 786 O O . ASP A 1 110 ? 13.797 14.262 -2.182 1.00 21.44 108 ASP A O 1
ATOM 791 N N . CYS A 1 111 ? 11.967 13.600 -1.091 1.00 21.12 109 CYS A N 1
ATOM 792 C CA . CYS A 1 111 ? 11.848 14.907 -0.411 1.00 20.19 109 CYS A CA 1
ATOM 793 C C . CYS A 1 111 ? 11.079 14.734 0.884 1.00 21.86 109 CYS A C 1
ATOM 794 O O . CYS A 1 111 ? 10.069 14.031 0.902 1.00 18.62 109 CYS A O 1
ATOM 797 N N . SER A 1 112 ? 11.536 15.355 1.967 1.00 16.66 110 SER A N 1
ATOM 798 C CA . SER A 1 112 ? 10.723 15.372 3.188 1.00 12.66 110 SER A CA 1
ATOM 799 C C . SER A 1 112 ? 10.100 16.755 3.444 1.00 15.53 110 SER A C 1
ATOM 800 O O . SER A 1 112 ? 10.603 17.783 2.969 1.00 15.70 110 SER A O 1
ATOM 803 N N . VAL A 1 113 ? 9.032 16.796 4.238 1.00 13.22 111 VAL A N 1
ATOM 804 C CA . VAL A 1 113 ? 8.532 18.080 4.701 1.00 13.54 111 VAL A CA 1
ATOM 805 C C . VAL A 1 113 ? 8.332 17.990 6.187 1.00 17.44 111 VAL A C 1
ATOM 806 O O . VAL A 1 113 ? 7.671 17.076 6.673 1.00 20.64 111 VAL A O 1
ATOM 810 N N . LEU A 1 114 ? 8.920 18.922 6.919 1.00 14.86 112 LEU A N 1
ATOM 811 C CA . LEU A 1 114 ? 8.691 18.994 8.357 1.00 17.74 112 LEU A CA 1
ATOM 812 C C . LEU A 1 114 ? 7.651 20.080 8.523 1.00 22.70 112 LEU A C 1
ATOM 813 O O . LEU A 1 114 ? 7.876 21.205 8.131 1.00 21.50 112 LEU A O 1
ATOM 818 N N . LEU A 1 115 ? 6.499 19.742 9.077 1.00 22.70 113 LEU A N 1
ATOM 819 C CA . LEU A 1 115 ? 5.461 20.746 9.287 1.00 15.75 113 LEU A CA 1
ATOM 820 C C . LEU A 1 115 ? 5.251 20.948 10.772 1.00 19.29 113 LEU A C 1
ATOM 821 O O . LEU A 1 115 ? 4.962 20.006 11.484 1.00 19.49 113 LEU A O 1
ATOM 826 N N . CYS A 1 116 ? 5.427 22.166 11.255 1.00 19.49 114 CYS A N 1
ATOM 827 C CA . CYS A 1 116 ? 5.251 22.416 12.687 1.00 18.90 114 CYS A CA 1
ATOM 828 C C . CYS A 1 116 ? 3.733 22.536 13.005 1.00 21.75 114 CYS A C 1
ATOM 829 O O . CYS A 1 116 ? 2.994 23.211 12.267 1.00 23.33 114 CYS A O 1
ATOM 832 N N . LEU A 1 117 ? 3.271 21.849 14.061 1.00 22.72 115 LEU A N 1
ATOM 833 C CA . LEU A 1 117 ? 1.831 21.699 14.336 1.00 24.37 115 LEU A CA 1
ATOM 834 C C . LEU A 1 117 ? 1.327 22.668 15.406 1.00 33.73 115 LEU A C 1
ATOM 835 O O . LEU A 1 117 ? 0.130 22.944 15.468 1.00 31.33 115 LEU A O 1
ATOM 840 N N . SER A 1 118 ? 2.224 23.161 16.258 1.00 31.52 116 SER A N 1
ATOM 841 C CA . SER A 1 118 ? 1.800 23.979 17.384 1.00 38.54 116 SER A CA 1
ATOM 842 C C . SER A 1 118 ? 2.847 25.004 17.817 1.00 38.30 116 SER A C 1
ATOM 843 O O . SER A 1 118 ? 4.006 24.972 17.376 1.00 31.48 116 SER A O 1
ATOM 846 N N . GLY A 1 119 ? 2.416 25.916 18.688 1.00 39.19 117 GLY A N 1
ATOM 847 C CA . GLY A 1 119 ? 3.297 26.919 19.246 1.00 33.85 117 GLY A CA 1
ATOM 848 C C . GLY A 1 119 ? 3.439 28.098 18.307 1.00 36.07 117 GLY A C 1
ATOM 849 O O . GLY A 1 119 ? 2.685 28.230 17.350 1.00 35.96 117 GLY A O 1
ATOM 850 N N . GLU A 1 120 ? 4.437 28.931 18.571 1.00 44.04 118 GLU A N 1
ATOM 851 C CA . GLU A 1 120 ? 4.698 30.118 17.770 1.00 47.87 118 GLU A CA 1
ATOM 852 C C . GLU A 1 120 ? 4.825 29.825 16.277 1.00 45.18 118 GLU A C 1
ATOM 853 O O . GLU A 1 120 ? 4.279 30.558 15.454 1.00 39.41 118 GLU A O 1
ATOM 859 N N . LYS A 1 121 ? 5.538 28.755 15.925 1.00 37.95 119 LYS A N 1
ATOM 860 C CA . LYS A 1 121 ? 5.827 28.452 14.519 1.00 28.69 119 LYS A CA 1
ATOM 861 C C . LYS A 1 121 ? 4.847 27.473 13.882 1.00 29.63 119 LYS A C 1
ATOM 862 O O . LYS A 1 121 ? 5.160 26.900 12.842 1.00 25.95 119 LYS A O 1
ATOM 868 N N . ALA A 1 122 ? 3.681 27.262 14.493 1.00 30.87 120 ALA A N 1
ATOM 869 C CA . ALA A 1 122 ? 2.658 26.412 13.896 1.00 28.50 120 ALA A CA 1
ATOM 870 C C . ALA A 1 122 ? 2.462 26.773 12.417 1.00 31.84 120 ALA A C 1
ATOM 871 O O . ALA A 1 122 ? 2.492 27.940 12.056 1.00 26.47 120 ALA A O 1
ATOM 873 N N . GLY A 1 123 ? 2.260 25.774 11.562 1.00 21.19 121 GLY A N 1
ATOM 874 C CA . GLY A 1 123 ? 2.041 26.039 10.143 1.00 21.21 121 GLY A CA 1
ATOM 875 C C . GLY A 1 123 ? 3.288 26.295 9.297 1.00 21.20 121 GLY A C 1
ATOM 876 O O . GLY A 1 123 ? 3.185 26.264 8.067 1.00 22.75 121 GLY A O 1
ATOM 877 N N . TRP A 1 124 ? 4.437 26.566 9.925 1.00 22.41 122 TRP A N 1
ATOM 878 C CA . TRP A 1 124 ? 5.728 26.696 9.203 1.00 15.78 122 TRP A CA 1
ATOM 879 C C . TRP A 1 124 ? 6.139 25.313 8.688 1.00 20.30 122 TRP A C 1
ATOM 880 O O . TRP A 1 124 ? 5.924 24.320 9.371 1.00 23.55 122 TRP A O 1
ATOM 891 N N . GLY A 1 125 ? 6.686 25.225 7.484 1.00 20.07 123 GLY A N 1
ATOM 892 C CA . GLY A 1 125 ? 7.160 23.930 7.005 1.00 19.92 123 GLY A CA 1
ATOM 893 C C . GLY A 1 125 ? 8.507 24.028 6.311 1.00 26.00 123 GLY A C 1
ATOM 894 O O . GLY A 1 125 ? 8.831 25.033 5.704 1.00 21.95 123 GLY A O 1
ATOM 895 N N . LEU A 1 126 ? 9.297 22.967 6.414 1.00 18.59 124 LEU A N 1
ATOM 896 C CA . LEU A 1 126 ? 10.628 22.907 5.821 1.00 15.26 124 LEU A CA 1
ATOM 897 C C . LEU A 1 126 ? 10.654 21.778 4.803 1.00 19.29 124 LEU A C 1
ATOM 898 O O . LEU A 1 126 ? 10.372 20.634 5.175 1.00 15.29 124 LEU A O 1
ATOM 903 N N . PHE A 1 127 ? 10.925 22.077 3.527 1.00 16.26 125 PHE A N 1
ATOM 904 C CA . PHE A 1 127 ? 11.158 21.017 2.550 1.00 12.90 125 PHE A CA 1
ATOM 905 C C . PHE A 1 127 ? 12.656 20.725 2.588 1.00 20.53 125 PHE A C 1
ATOM 906 O O . PHE A 1 127 ? 13.449 21.656 2.587 1.00 15.02 125 PHE A O 1
ATOM 914 N N . PHE A 1 128 ? 13.058 19.461 2.554 1.00 13.06 126 PHE A N 1
ATOM 915 C CA . PHE A 1 128 ? 14.482 19.163 2.534 1.00 12.14 126 PHE A CA 1
ATOM 916 C C . PHE A 1 128 ? 14.702 17.755 2.019 1.00 16.97 126 PHE A C 1
ATOM 917 O O . PHE A 1 128 ? 13.778 16.953 1.991 1.00 14.90 126 PHE A O 1
ATOM 925 N N . SER A 1 129 ? 15.935 17.418 1.645 1.00 21.54 127 SER A N 1
ATOM 926 C CA . SER A 1 129 ? 16.194 16.023 1.358 1.00 18.16 127 SER A CA 1
ATOM 927 C C . SER A 1 129 ? 17.370 15.545 2.174 1.00 20.59 127 SER A C 1
ATOM 928 O O . SER A 1 129 ? 18.160 16.331 2.638 1.00 18.74 127 SER A O 1
ATOM 931 N N . GLY A 1 130 ? 17.464 14.245 2.365 1.00 15.54 128 GLY A N 1
ATOM 932 C CA . GLY A 1 130 ? 18.529 13.698 3.207 1.00 19.14 128 GLY A CA 1
ATOM 933 C C . GLY A 1 130 ? 18.310 13.947 4.693 1.00 25.54 128 GLY A C 1
ATOM 934 O O . GLY A 1 130 ? 17.187 14.003 5.164 1.00 24.73 128 GLY A O 1
ATOM 935 N N . GLU A 1 131 ? 19.391 14.087 5.444 1.00 20.75 129 GLU A N 1
ATOM 936 C CA . GLU A 1 131 ? 19.306 14.309 6.906 1.00 13.94 129 GLU A CA 1
ATOM 937 C C . GLU A 1 131 ? 18.660 15.664 7.233 1.00 23.24 129 GLU A C 1
ATOM 938 O O . GLU A 1 131 ? 18.826 16.632 6.493 1.00 26.52 129 GLU A O 1
ATOM 944 N N . TYR A 1 132 ? 17.951 15.727 8.351 1.00 23.17 130 TYR A N 1
ATOM 945 C CA . TYR A 1 132 ? 17.357 16.979 8.799 1.00 22.85 130 TYR A CA 1
ATOM 946 C C . TYR A 1 132 ? 18.456 18.028 8.971 1.00 23.14 130 TYR A C 1
ATOM 947 O O . TYR A 1 132 ? 19.483 17.754 9.619 1.00 21.29 130 TYR A O 1
ATOM 956 N N . PRO A 1 133 ? 18.259 19.229 8.389 1.00 23.26 131 PRO A N 1
ATOM 957 C CA . PRO A 1 133 ? 19.313 20.256 8.438 1.00 29.25 131 PRO A CA 1
ATOM 958 C C . PRO A 1 133 ? 19.390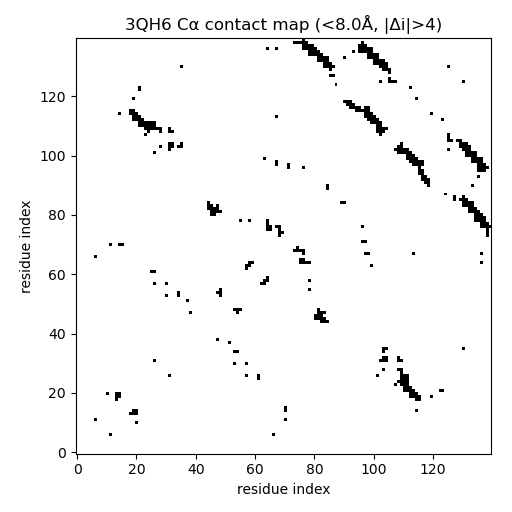 20.961 9.767 1.00 33.37 131 PRO A C 1
ATOM 959 O O . PRO A 1 133 ? 18.376 21.417 10.314 1.00 38.14 131 PRO A O 1
ATOM 963 N N . GLN A 1 134 ? 20.614 21.079 10.268 1.00 47.75 132 GLN A N 1
ATOM 964 C CA . GLN A 1 134 ? 20.862 21.705 11.553 1.00 51.32 132 GLN A CA 1
ATOM 965 C C . GLN A 1 134 ? 20.887 23.225 11.415 1.00 48.79 132 GLN A C 1
ATOM 966 O O . GLN A 1 134 ? 21.314 23.770 10.390 1.00 43.80 132 GLN A O 1
ATOM 972 N N . ASP A 1 135 ? 20.400 23.899 12.450 1.00 44.06 133 ASP A N 1
ATOM 973 C CA . ASP A 1 135 ? 20.399 25.355 12.503 1.00 50.22 133 ASP A CA 1
ATOM 974 C C . ASP A 1 135 ? 19.579 25.987 11.381 1.00 46.57 133 ASP A C 1
ATOM 975 O O . ASP A 1 135 ? 19.969 27.016 10.833 1.00 54.29 133 ASP A O 1
ATOM 977 N N . VAL A 1 136 ? 18.453 25.365 11.032 1.00 36.77 134 VAL A N 1
ATOM 978 C CA . VAL A 1 136 ? 17.508 25.965 10.091 1.00 31.20 134 VAL A CA 1
ATOM 979 C C . VAL A 1 136 ? 16.146 26.158 10.775 1.00 31.06 134 VAL A C 1
ATOM 980 O O . VAL A 1 136 ? 15.539 27.221 10.665 1.00 29.54 134 VAL A O 1
ATOM 984 N N . PHE A 1 137 ? 15.661 25.132 11.483 1.00 24.19 135 PHE A N 1
ATOM 985 C CA . PHE A 1 137 ? 14.347 25.230 12.121 1.00 27.49 135 PHE A CA 1
ATOM 986 C C . PHE A 1 137 ? 14.232 24.390 13.388 1.00 27.17 135 PHE A C 1
ATOM 987 O O . PHE A 1 137 ? 14.665 23.232 13.435 1.00 28.27 135 PHE A O 1
ATOM 995 N N . ASP A 1 138 ? 13.608 24.969 14.397 1.00 32.34 136 ASP A N 1
ATOM 996 C CA . ASP A 1 138 ? 13.331 24.241 15.622 1.00 33.93 136 ASP A CA 1
ATOM 997 C C . ASP A 1 138 ? 12.130 24.863 16.332 1.00 28.47 136 ASP A C 1
ATOM 998 O O . ASP A 1 138 ? 11.733 26.001 16.034 1.00 31.08 136 ASP A O 1
ATOM 1003 N N . TRP A 1 139 ? 11.556 24.107 17.266 1.00 33.82 137 TRP A N 1
ATOM 1004 C CA . TRP A 1 139 ? 10.346 24.507 17.984 1.00 40.09 137 TRP A CA 1
ATOM 1005 C C . TRP A 1 139 ? 10.508 24.245 19.486 1.00 41.19 137 TRP A C 1
ATOM 1006 O O . TRP A 1 139 ? 11.337 23.441 19.887 1.00 46.09 137 TRP A O 1
ATOM 1017 N N . GLY A 1 140 ? 9.714 24.923 20.307 1.00 43.39 138 GLY A N 1
ATOM 1018 C CA . GLY A 1 140 ? 9.849 24.852 21.753 1.00 44.36 138 GLY A CA 1
ATOM 1019 C C . GLY A 1 140 ? 9.477 23.497 22.310 1.00 43.44 138 GLY A C 1
ATOM 1020 O O . GLY A 1 140 ? 8.777 22.727 21.661 1.00 37.71 138 GLY A O 1
ATOM 1021 N N . ALA A 1 141 ? 9.946 23.206 23.518 1.00 46.33 139 ALA A N 1
ATOM 1022 C CA . ALA A 1 141 ? 9.757 21.887 24.119 1.00 57.63 139 ALA A CA 1
ATOM 1023 C C . ALA A 1 141 ? 8.283 21.531 24.275 1.00 56.39 139 ALA A C 1
ATOM 1024 O O . ALA A 1 141 ? 7.932 20.362 24.391 1.00 63.83 139 ALA A O 1
ATOM 1026 N N . GLY A 1 142 ? 7.417 22.535 24.286 1.00 46.12 140 GLY A N 1
ATOM 1027 C CA . GLY A 1 142 ? 5.994 22.283 24.419 1.00 55.74 140 GLY A CA 1
ATOM 1028 C C . GLY A 1 142 ? 5.292 21.907 23.119 1.00 48.53 140 GLY A C 1
ATOM 1029 O O . GLY A 1 142 ? 4.117 21.547 23.134 1.00 45.20 140 GLY A O 1
ATOM 1030 N N . ASP A 1 143 ? 6.003 21.981 21.996 1.00 30.88 141 ASP A N 1
ATOM 1031 C CA . ASP A 1 143 ? 5.349 21.938 20.688 1.00 29.39 141 ASP A CA 1
ATOM 1032 C C . ASP A 1 143 ? 5.709 20.668 19.952 1.00 31.83 141 ASP A C 1
ATOM 1033 O O . ASP A 1 143 ? 6.635 19.973 20.340 1.00 28.79 141 ASP A O 1
ATOM 1038 N N . THR A 1 144 ? 4.991 20.361 18.874 1.00 28.58 142 THR A N 1
ATOM 1039 C CA . THR A 1 144 ? 5.312 19.169 18.108 1.00 21.98 142 THR A CA 1
ATOM 1040 C C . THR A 1 144 ? 5.306 19.448 16.607 1.00 30.22 142 THR A C 1
ATOM 1041 O O . THR A 1 144 ? 4.946 20.528 16.148 1.00 25.31 142 THR A O 1
ATOM 1045 N N . AL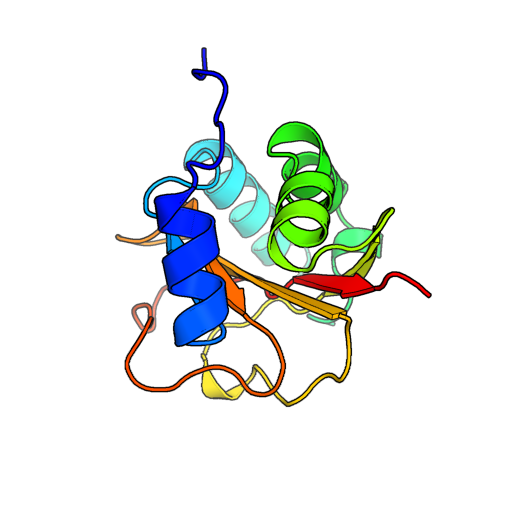A A 1 145 ? 5.716 18.454 15.840 1.00 20.99 143 ALA A N 1
ATOM 1046 C CA . ALA A 1 145 ? 5.790 18.601 14.409 1.00 21.62 143 ALA A CA 1
ATOM 1047 C C . ALA A 1 145 ? 5.534 17.246 13.792 1.00 26.11 143 ALA A C 1
ATOM 1048 O O . ALA A 1 145 ? 5.548 16.219 14.482 1.00 19.41 143 ALA A O 1
ATOM 1050 N N . ILE A 1 146 ? 5.282 17.235 12.493 1.00 22.41 144 ILE A N 1
ATOM 1051 C CA . ILE A 1 146 ? 5.125 15.964 11.795 1.00 16.31 144 ILE A CA 1
ATOM 1052 C C . ILE A 1 146 ? 6.056 15.966 10.588 1.00 18.04 144 ILE A C 1
ATOM 1053 O O . ILE A 1 146 ? 6.149 16.958 9.865 1.00 19.96 144 ILE A O 1
ATOM 1058 N N . ILE A 1 147 ? 6.839 14.895 10.441 1.00 15.76 145 ILE A N 1
ATOM 1059 C CA A ILE A 1 147 ? 7.706 14.778 9.294 0.50 14.45 145 ILE A CA 1
ATOM 1060 C CA B ILE A 1 147 ? 7.726 14.722 9.305 0.50 17.49 145 ILE A CA 1
ATOM 1061 C C . ILE A 1 147 ? 6.996 13.902 8.281 1.00 21.16 145 ILE A C 1
ATOM 1062 O O . ILE A 1 147 ? 6.458 12.853 8.620 1.00 21.82 145 ILE A O 1
ATOM 1071 N N . LEU A 1 148 ? 6.976 14.370 7.043 1.00 18.92 146 LEU A N 1
ATOM 1072 C CA . LEU A 1 148 ? 6.231 13.728 5.968 1.00 17.64 146 LEU A CA 1
ATOM 1073 C C . LEU A 1 148 ? 7.249 13.309 4.938 1.00 22.12 146 LEU A C 1
ATOM 1074 O O . LEU A 1 148 ? 8.038 14.135 4.512 1.00 15.35 146 LEU A O 1
ATOM 1079 N N . ARG A 1 149 ? 7.237 12.044 4.535 1.00 15.85 147 ARG A N 1
ATOM 1080 C CA . ARG A 1 149 ? 8.207 11.560 3.582 1.00 15.50 147 ARG A CA 1
ATOM 1081 C C . ARG A 1 149 ? 7.549 11.361 2.235 1.00 18.54 147 ARG A C 1
ATOM 1082 O O . ARG A 1 149 ? 6.605 10.584 2.123 1.00 17.54 147 ARG A O 1
ATOM 1090 N N . PHE A 1 150 ? 8.119 11.939 1.176 1.00 14.74 148 PHE A N 1
ATOM 1091 C CA . PHE A 1 150 ? 7.473 11.833 -0.143 1.00 16.34 148 PHE A CA 1
ATOM 1092 C C . PHE A 1 150 ? 8.352 11.077 -1.114 1.00 20.51 148 PHE A C 1
ATOM 1093 O O . PHE A 1 150 ? 9.534 11.355 -1.197 1.00 17.63 148 PHE A O 1
ATOM 1101 N N . SER A 1 151 ? 7.770 10.150 -1.876 1.00 16.87 149 SER A N 1
ATOM 1102 C CA . SER A 1 151 ? 8.593 9.299 -2.759 1.00 21.44 149 SER A CA 1
ATOM 1103 C C . SER A 1 151 ? 7.997 9.262 -4.174 1.00 24.83 149 SER A C 1
ATOM 1104 O O . SER A 1 151 ? 6.765 9.262 -4.355 1.00 27.61 149 SER A O 1
ATOM 1107 N N . SER A 1 152 ? 8.874 9.263 -5.172 1.00 26.75 150 SER A N 1
ATOM 1108 C CA . SER A 1 152 ? 8.457 9.117 -6.562 1.00 29.96 150 SER A CA 1
ATOM 1109 C C . SER A 1 152 ? 8.415 7.625 -6.921 1.00 43.29 150 SER A C 1
ATOM 1110 O O . SER A 1 152 ? 8.086 7.258 -8.051 1.00 45.56 150 SER A O 1
ATOM 1113 N N . ALA A 1 153 ? 8.743 6.764 -5.957 1.00 47.60 151 ALA A N 1
ATOM 1114 C CA . ALA A 1 153 ? 8.759 5.324 -6.204 1.00 54.60 151 ALA A CA 1
ATOM 1115 C C . ALA A 1 153 ? 7.350 4.777 -6.151 1.00 52.51 151 ALA A C 1
ATOM 1116 O O . ALA A 1 153 ? 6.715 4.622 -7.190 1.00 62.66 151 ALA A O 1
#

Sequence (140 aa):
SRMRAVLHLEHKRYFQNHGHILFEGLAPVSDCKQLEAELKLFLWRENVHRTLPGVQMIVKRVRLDHLAAELTHRSRVALVRDLWVQKQEEILFDDCDCSVLLCLSGEKAGWGLFFSGEYPQDVFDWGAGDTAIIILRFSSA

Foldseek 3Di:
DDDQDDDDPVQLVVCVVPQKHKDAQLFPLVLLQVVVVVCVVCPVQKQCVVPDVSVVVRCVVSVVFVVLCVSLVHPTKDWDMKGKFLFLVVQAFDQASKKKKAWRDDPRHNMIMIGHTGDDPPPDDDDNVTIIMMTGIHSD

B-factor: mean 30.03, std 13.03, range [10.68, 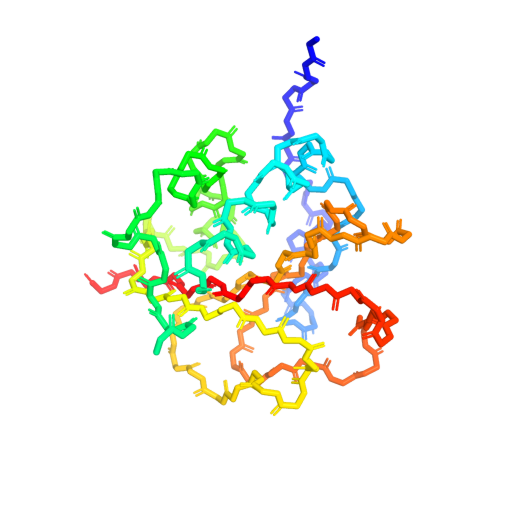91.49]

Secondary structure (DSSP, 8-state):
--------HHHHHHHHHHSEEEETT-S-HHHHHHHHHHHHHH---B-GGGT-HHHHHHHHHHTHHHHHHHHHT-S--EEEEEEEESSGGG-----SSEEEEEE-SSTTTT-EEEE-SSPPTTT----TT--EEEEEEE--

Nearest PDB structures (foldseek):
  3qh6-assembly1_A  TM=1.007E+00  e=2.806E-32  Chlamydia trachomatis L2/434/Bu
  3qh7-assembly1_A  TM=1.005E+00  e=1.852E-29  Chlamydia trachomatis L2/434/Bu
  8h7v-assembly1_A  TM=6.813E-01  e=2.787E-04  uncultured bacterium esnapd13
  8h7v-assembly2_B  TM=6.737E-01  e=3.869E-04  uncultured bacterium esnapd13
  8h7t-assembly2_B  TM=6.985E-01  e=5.734E-04  uncultured bacterium esnapd13

Solvent-accessible surface area: 7814 Å² total; per-residue (Å²): 172,141,177,118,72,125,21,108,94,94,62,46,120,103,16,108,117,96,31,25,10,54,35,131,38,20,0,20,75,84,45,0,89,55,8,15,56,88,0,114,150,92,134,113,88,121,53,1,40,197,68,19,97,21,2,58,94,10,1,112,165,22,114,0,14,107,10,0,8,70,5,27,138,121,121,85,13,55,15,61,94,6,38,12,1,50,107,19,132,48,11,125,124,21,120,12,34,0,1,0,0,1,0,0,10,34,162,63,7,0,52,0,0,0,2,58,24,124,15,26,131,114,46,13,85,25,42,89,66,28,10,0,1,0,2,16,0,18,56,132

InterPro domains:
  IPR031839 Protein of unknown function DUF5070 [PF16802] (1-154)

Organism: Chlamydia trachomatis serovar L2 (strain ATCC VR-902B / DSM 19102 / 434/Bu) (NCBI:txid471472)

Radius of gyration: 13.87 Å; Cα contacts (8 Å, |Δi|>4): 262; chains: 1; bounding box: 32×28×37 Å